Protein AF-A0A7X3YDH3-F1 (afdb_monomer_lite)

Secondary structure (DSSP, 8-state):
---HHHHHHHHHHHH---S-HHHHHHHHHHHHHHHHHHHHHHHHHHHHHHHHHHHHHHHHHTT-S--------

Sequence (73 aa):
MFSTFERTVAFRYLRARRQEGFISLIAIISLIGIALGVATLIVVMAVMNGFRAELFDRVLGLNGHIAVMAIDR

Foldseek 3Di:
DDDPVNVVVVVCVVVVPVPDVVVVVVVVVVVVVVVVVVVVVVVVVVVVVVVVVVVCCVVVVVVPPDDPDDDDD

Structure (mmCIF, N/CA/C/O backbone):
data_AF-A0A7X3YDH3-F1
#
_entry.id   AF-A0A7X3YDH3-F1
#
loop_
_atom_site.group_PDB
_atom_site.id
_atom_site.type_symbol
_atom_site.label_atom_id
_atom_site.label_alt_id
_atom_site.label_comp_id
_atom_site.label_asym_id
_atom_site.label_entity_id
_atom_site.label_seq_id
_atom_site.pdbx_PDB_ins_code
_atom_site.Cartn_x
_atom_site.Cartn_y
_atom_site.Cartn_z
_atom_site.occupancy
_atom_site.B_iso_or_equiv
_atom_site.auth_seq_id
_atom_site.auth_comp_id
_atom_site.auth_asym_id
_atom_site.auth_atom_id
_atom_site.pdbx_PDB_model_num
ATOM 1 N N . MET A 1 1 ? -13.761 -26.424 1.000 1.00 63.03 1 MET A N 1
ATOM 2 C CA . MET A 1 1 ? -14.571 -25.217 0.721 1.00 63.03 1 MET A CA 1
ATOM 3 C C . MET A 1 1 ? -15.018 -24.657 2.057 1.00 63.03 1 MET A C 1
ATOM 5 O O . MET A 1 1 ? -15.711 -25.369 2.767 1.00 63.03 1 MET A O 1
ATOM 9 N N . PHE A 1 2 ? -14.579 -23.454 2.4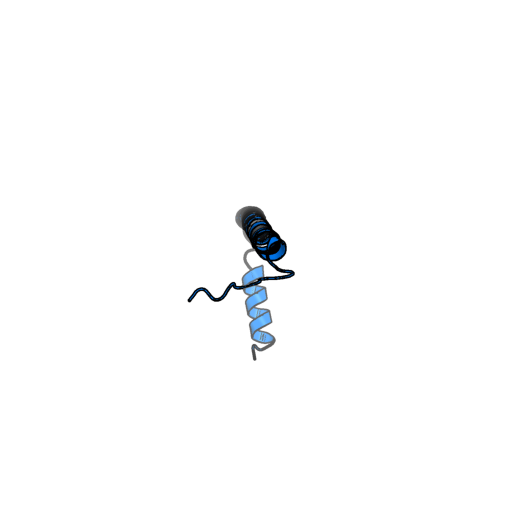28 1.00 70.50 2 PHE A N 1
ATOM 10 C CA . PHE A 1 2 ? -14.997 -22.829 3.687 1.00 70.50 2 PHE A CA 1
ATOM 11 C C . PHE A 1 2 ? -16.497 -22.544 3.649 1.00 70.50 2 PHE A C 1
ATOM 13 O O . PHE A 1 2 ? -16.994 -21.958 2.681 1.00 70.50 2 PHE A O 1
ATOM 20 N N . SER A 1 3 ? -17.215 -22.997 4.672 1.00 85.50 3 SER A N 1
ATOM 21 C CA . SER A 1 3 ? -18.670 -22.849 4.733 1.00 85.50 3 SER A CA 1
ATOM 22 C C . SER A 1 3 ? -19.059 -21.392 5.014 1.00 85.50 3 SER A C 1
ATOM 24 O O . SER A 1 3 ? -18.306 -20.628 5.625 1.00 85.50 3 SER A O 1
ATOM 26 N N . THR A 1 4 ? -20.263 -20.986 4.602 1.00 80.31 4 THR A N 1
ATOM 27 C CA . THR A 1 4 ? -20.813 -19.653 4.913 1.00 80.31 4 THR A CA 1
ATOM 28 C C . THR A 1 4 ? -20.797 -19.382 6.422 1.00 80.31 4 THR A C 1
ATOM 30 O O . THR A 1 4 ? -20.522 -18.260 6.838 1.00 80.31 4 THR A O 1
ATOM 33 N N . PHE A 1 5 ? -20.985 -20.428 7.237 1.00 82.75 5 PHE A N 1
ATOM 34 C CA . PHE A 1 5 ? -20.934 -20.357 8.695 1.00 82.75 5 PHE A CA 1
ATOM 35 C C . PHE A 1 5 ? -19.541 -19.972 9.221 1.00 82.75 5 PHE A C 1
ATOM 37 O O . PHE A 1 5 ? -19.436 -19.072 10.053 1.00 82.75 5 PHE A O 1
ATOM 44 N N . GLU A 1 6 ? -18.463 -20.560 8.690 1.00 82.62 6 GLU A N 1
ATOM 45 C CA . GL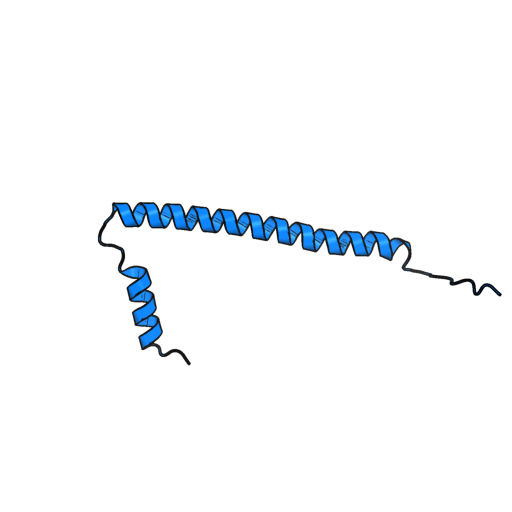U A 1 6 ? -17.087 -20.190 9.069 1.00 82.62 6 GLU A CA 1
ATOM 46 C C . GLU A 1 6 ? -16.766 -18.734 8.728 1.00 82.62 6 GLU A C 1
ATOM 48 O O . GLU A 1 6 ? -16.194 -18.019 9.553 1.00 82.62 6 GLU A O 1
ATOM 53 N N . ARG A 1 7 ? -17.183 -18.252 7.548 1.00 84.88 7 ARG A N 1
ATOM 54 C CA . ARG A 1 7 ? -17.011 -16.837 7.172 1.00 84.88 7 ARG A CA 1
ATOM 55 C C . ARG A 1 7 ? -17.761 -15.902 8.119 1.00 84.88 7 ARG A C 1
ATOM 57 O O . ARG A 1 7 ? -17.213 -14.871 8.510 1.00 84.88 7 ARG A O 1
ATOM 64 N N . THR A 1 8 ? -18.982 -16.254 8.521 1.00 84.56 8 THR A N 1
ATOM 65 C CA . THR A 1 8 ? -19.768 -15.456 9.474 1.00 84.56 8 THR A CA 1
ATOM 66 C C . THR A 1 8 ? -19.116 -15.412 10.857 1.00 84.56 8 THR A C 1
ATOM 68 O O . THR A 1 8 ? -19.075 -14.346 11.477 1.00 84.56 8 THR A O 1
ATOM 71 N N . VAL A 1 9 ? -18.564 -16.531 11.335 1.00 83.38 9 VAL A N 1
ATOM 72 C CA . VAL A 1 9 ? -17.843 -16.589 12.617 1.00 83.38 9 VAL A CA 1
ATOM 73 C C . VAL A 1 9 ? -16.546 -15.777 12.550 1.00 83.38 9 VAL A C 1
ATOM 75 O O . VAL A 1 9 ? -16.316 -14.941 13.425 1.00 83.38 9 VAL A O 1
ATOM 78 N N . ALA A 1 10 ? -15.755 -15.926 11.484 1.00 82.06 10 ALA A N 1
ATOM 79 C CA . ALA A 1 10 ? -14.520 -15.167 11.281 1.00 82.06 10 ALA A CA 1
ATOM 80 C C . ALA A 1 10 ? -14.772 -13.649 11.239 1.00 82.06 10 ALA A C 1
ATOM 82 O O . ALA A 1 10 ? -14.093 -12.878 11.919 1.00 82.06 10 ALA A O 1
ATOM 83 N N . PHE A 1 11 ? -15.803 -13.212 10.508 1.00 81.06 11 PHE A N 1
ATOM 84 C CA . PHE A 1 11 ? -16.164 -11.796 10.435 1.00 81.06 11 PHE A CA 1
ATOM 85 C C . PHE A 1 11 ? -16.686 -11.262 11.776 1.00 81.06 11 PHE A C 1
ATOM 87 O O . PHE A 1 11 ? -16.408 -10.118 12.139 1.00 81.06 11 PHE A O 1
ATOM 94 N N . ARG A 1 12 ? -17.406 -12.083 12.559 1.00 77.50 12 ARG A N 1
ATOM 95 C CA . ARG A 1 12 ? -17.841 -11.706 13.912 1.00 77.50 12 ARG A CA 1
ATOM 96 C C . ARG A 1 12 ? -16.652 -11.545 14.855 1.00 77.50 12 ARG A C 1
ATOM 98 O O . ARG A 1 12 ? -16.632 -10.561 15.586 1.00 77.50 12 ARG A O 1
ATOM 105 N N . TYR A 1 13 ? -15.657 -12.426 14.800 1.00 71.12 13 TYR A N 1
ATOM 106 C CA . TYR A 1 13 ? -14.440 -12.303 15.609 1.00 71.12 13 TYR A CA 1
ATOM 107 C C . TYR A 1 13 ? -13.605 -11.074 15.235 1.00 71.12 13 TYR A C 1
ATOM 109 O O . TYR A 1 13 ? -13.161 -10.350 16.124 1.00 71.12 13 TYR A O 1
ATOM 117 N N . LEU A 1 14 ? -13.481 -10.767 13.941 1.00 69.62 14 LEU A N 1
ATOM 118 C CA . LEU A 1 14 ? -12.857 -9.523 13.471 1.00 69.62 14 LEU A CA 1
ATOM 119 C C . LEU A 1 14 ? -13.618 -8.272 13.944 1.00 69.62 14 LEU A C 1
ATOM 121 O O . LEU A 1 14 ? -13.009 -7.248 14.245 1.00 69.62 14 LEU A O 1
ATOM 125 N N . ARG A 1 15 ? -14.951 -8.348 14.042 1.00 66.50 15 ARG A N 1
ATOM 126 C CA . ARG A 1 15 ? -15.818 -7.213 14.401 1.00 66.50 15 ARG A CA 1
ATOM 127 C C . ARG A 1 15 ? -16.088 -7.068 15.908 1.00 66.50 15 ARG A C 1
ATOM 129 O O . ARG A 1 15 ? -16.535 -6.004 16.330 1.00 66.50 15 ARG A O 1
ATOM 136 N N . ALA A 1 16 ? -15.846 -8.098 16.721 1.00 59.00 16 ALA A N 1
ATOM 137 C CA . ALA A 1 16 ? -16.286 -8.158 18.122 1.00 59.00 16 ALA A CA 1
ATOM 138 C C . ALA A 1 16 ? -15.452 -7.322 19.111 1.00 59.00 16 ALA A C 1
ATOM 140 O O . ALA A 1 16 ? -15.903 -7.091 20.229 1.00 59.00 16 ALA A O 1
ATOM 141 N N . ARG A 1 17 ? -14.289 -6.785 18.726 1.00 60.19 17 ARG A N 1
ATOM 142 C CA . ARG A 1 17 ? -13.427 -5.962 19.605 1.00 60.19 17 ARG A CA 1
ATOM 143 C C . ARG A 1 17 ? -13.923 -4.520 19.842 1.00 60.19 17 ARG A C 1
ATOM 145 O O . ARG A 1 17 ? -13.131 -3.609 20.049 1.00 60.19 17 ARG A O 1
ATOM 152 N N . ARG A 1 18 ? -15.238 -4.287 19.799 1.00 61.00 18 ARG A N 1
ATOM 153 C CA . ARG A 1 18 ? -15.838 -2.940 19.756 1.00 61.00 18 ARG A CA 1
ATOM 154 C C . ARG A 1 18 ? -16.244 -2.351 21.119 1.00 61.00 18 ARG A C 1
ATOM 156 O O . ARG A 1 18 ? -16.757 -1.240 21.135 1.00 61.00 18 ARG A O 1
ATOM 163 N N . GLN A 1 19 ? -16.054 -3.064 22.235 1.00 61.81 19 GLN A N 1
ATOM 164 C CA . GLN A 1 19 ? -16.598 -2.653 23.546 1.00 61.81 19 GLN A CA 1
ATOM 165 C C . GLN A 1 19 ? -15.666 -1.784 24.412 1.00 61.81 19 GLN A C 1
ATOM 167 O O . GLN A 1 19 ? -16.116 -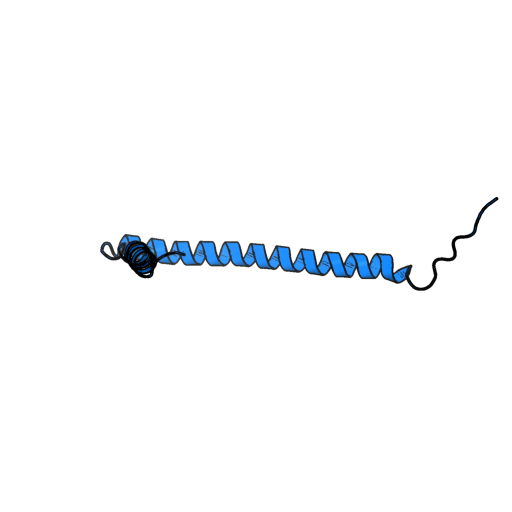1.255 25.420 1.00 61.81 19 GLN A O 1
ATOM 172 N N . GLU A 1 20 ? -14.425 -1.529 23.991 1.00 64.19 20 GLU A N 1
ATOM 173 C CA . GLU A 1 20 ? -13.532 -0.577 24.666 1.00 64.19 20 GLU A CA 1
ATOM 174 C C . GLU A 1 20 ? -13.074 0.493 23.667 1.00 64.19 20 GLU A C 1
ATOM 176 O O . GLU A 1 20 ? -12.209 0.251 22.823 1.00 64.19 20 GLU A O 1
ATOM 181 N N . GLY A 1 21 ? -13.686 1.682 23.708 1.00 66.50 21 GLY A N 1
ATOM 182 C CA . GLY A 1 21 ? -13.458 2.749 22.719 1.00 66.50 21 GLY A CA 1
ATOM 183 C C . GLY A 1 21 ? -11.983 3.140 22.535 1.00 66.50 21 GLY A C 1
ATOM 184 O O . GLY A 1 21 ? -11.556 3.405 21.412 1.00 66.50 21 GLY A O 1
ATOM 185 N N . PHE A 1 22 ? -11.180 3.075 23.604 1.00 71.81 22 PHE A N 1
ATOM 186 C CA . PHE A 1 22 ? -9.731 3.307 23.554 1.00 71.81 22 PHE A CA 1
ATOM 187 C C . PHE A 1 22 ? -8.984 2.254 22.722 1.00 71.81 22 PHE A C 1
ATOM 189 O O . PHE A 1 22 ? -8.130 2.603 21.907 1.00 71.81 22 PHE A O 1
ATOM 196 N N . ILE A 1 23 ? -9.342 0.972 22.859 1.00 76.62 23 ILE A N 1
ATOM 197 C CA . ILE A 1 23 ? -8.742 -0.116 22.073 1.00 76.62 23 ILE A CA 1
ATOM 198 C C . ILE A 1 23 ? -9.124 0.022 20.595 1.00 76.62 23 ILE A C 1
ATOM 200 O O . ILE A 1 23 ? -8.286 -0.192 19.716 1.00 76.62 23 ILE A O 1
ATOM 204 N N . SER A 1 24 ? -10.363 0.432 20.301 1.00 79.94 24 SER A N 1
ATOM 205 C CA . SER A 1 24 ? -10.804 0.657 18.919 1.00 79.94 24 SER A CA 1
ATOM 206 C C . SER A 1 24 ? -10.038 1.795 18.236 1.00 79.94 24 SER A C 1
ATOM 208 O O . SER A 1 24 ? -9.771 1.696 17.039 1.00 79.94 24 SER A O 1
ATOM 210 N N . LEU A 1 25 ? -9.671 2.857 18.961 1.00 83.94 25 LEU A N 1
ATOM 211 C CA . LEU A 1 25 ? -8.911 3.980 18.402 1.00 83.94 25 LEU A CA 1
ATOM 212 C C . LEU A 1 25 ? -7.484 3.563 18.019 1.00 83.94 25 LEU A C 1
ATOM 214 O O . LEU A 1 25 ? -7.050 3.799 16.891 1.00 83.94 25 LEU A O 1
ATOM 218 N N . ILE A 1 26 ? -6.780 2.884 1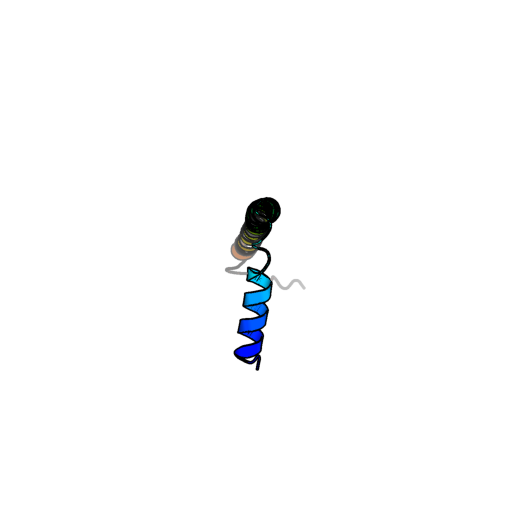8.930 1.00 88.50 26 ILE A N 1
ATOM 219 C CA . ILE A 1 26 ? -5.411 2.396 18.695 1.00 88.50 26 ILE A CA 1
ATOM 220 C C . ILE A 1 26 ? -5.388 1.402 17.530 1.00 88.50 26 ILE A C 1
ATOM 222 O O . ILE A 1 26 ? -4.487 1.457 16.693 1.00 88.50 26 ILE A O 1
ATOM 226 N N . ALA A 1 27 ? -6.392 0.524 17.439 1.00 86.75 27 ALA A N 1
ATOM 227 C CA . ALA A 1 27 ? -6.507 -0.443 16.352 1.00 86.75 27 ALA A CA 1
ATOM 228 C C . ALA A 1 27 ? -6.636 0.234 14.978 1.00 86.75 27 ALA A C 1
ATOM 230 O O . ALA A 1 27 ? -5.973 -0.186 14.034 1.00 86.75 27 ALA A O 1
ATOM 231 N N . ILE A 1 28 ? -7.439 1.298 14.863 1.00 86.56 28 ILE A N 1
ATOM 232 C CA . ILE A 1 28 ? -7.616 2.036 13.602 1.00 86.56 28 ILE A CA 1
ATOM 233 C C . ILE A 1 28 ? -6.327 2.764 13.211 1.00 86.56 28 ILE A C 1
ATOM 235 O O . ILE A 1 28 ? -5.885 2.650 12.069 1.00 86.56 28 ILE A O 1
ATOM 239 N N . ILE A 1 29 ? -5.699 3.471 14.156 1.00 93.88 29 ILE A N 1
ATOM 240 C CA . ILE A 1 29 ? -4.446 4.198 13.8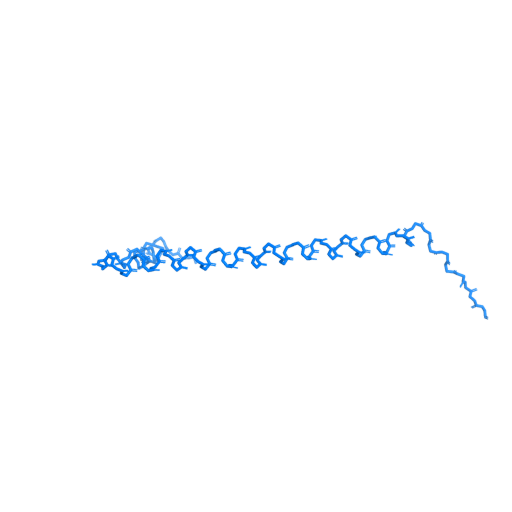99 1.00 93.88 29 ILE A CA 1
ATOM 241 C C . ILE A 1 29 ? -3.342 3.221 13.474 1.00 93.88 29 ILE A C 1
ATOM 243 O O . ILE A 1 29 ? -2.646 3.460 12.488 1.00 93.88 29 ILE A O 1
ATOM 247 N N . SER A 1 30 ? -3.224 2.086 14.167 1.00 94.31 30 SER A N 1
ATOM 248 C CA . SER A 1 30 ? -2.230 1.052 13.855 1.00 94.31 30 SER A CA 1
ATOM 249 C C . SER A 1 30 ? -2.492 0.398 12.498 1.00 94.31 30 SER A C 1
ATOM 251 O O . SER A 1 30 ? -1.557 0.181 11.732 1.00 94.31 30 SER A O 1
ATOM 253 N N . LEU A 1 31 ? -3.759 0.126 12.165 1.00 93.81 31 LEU A N 1
ATOM 254 C CA . LEU A 1 31 ? -4.146 -0.415 10.862 1.00 93.81 31 LEU A CA 1
ATOM 255 C C . LEU A 1 31 ? -3.735 0.530 9.725 1.00 93.81 31 LEU A C 1
ATOM 257 O O . LEU A 1 31 ? -3.149 0.078 8.744 1.00 93.81 31 LEU A O 1
ATOM 261 N N . ILE A 1 32 ? -4.004 1.831 9.872 1.00 97.12 32 ILE A N 1
ATOM 262 C CA . ILE A 1 32 ? -3.623 2.849 8.883 1.00 97.12 32 ILE A CA 1
ATOM 263 C C . ILE A 1 32 ? -2.097 2.944 8.771 1.00 97.12 32 ILE A C 1
ATOM 265 O O . ILE A 1 32 ? -1.571 2.953 7.661 1.00 97.12 32 ILE A O 1
ATOM 269 N N . GLY A 1 33 ? -1.379 2.963 9.897 1.00 97.12 33 GLY A N 1
ATOM 270 C CA . GLY A 1 33 ? 0.084 3.032 9.904 1.00 97.12 33 GLY A CA 1
ATOM 271 C C . GLY A 1 33 ? 0.738 1.850 9.185 1.00 97.12 33 GLY A C 1
ATOM 272 O O . GLY A 1 33 ? 1.603 2.048 8.332 1.00 97.12 33 GLY A O 1
ATOM 273 N N . ILE A 1 34 ? 0.284 0.625 9.469 1.00 97.19 34 ILE A N 1
ATOM 274 C CA . ILE A 1 34 ? 0.788 -0.585 8.804 1.00 97.19 34 ILE A CA 1
ATOM 275 C C . ILE A 1 34 ? 0.424 -0.570 7.318 1.00 97.19 34 ILE A C 1
ATOM 277 O O . ILE A 1 34 ? 1.278 -0.864 6.485 1.00 97.19 34 ILE A O 1
ATOM 281 N N . ALA A 1 35 ? -0.811 -0.198 6.968 1.00 97.44 35 ALA A N 1
ATOM 282 C CA . ALA A 1 35 ? -1.241 -0.126 5.574 1.00 97.44 35 ALA A CA 1
ATOM 283 C C . ALA A 1 35 ? -0.381 0.855 4.765 1.00 97.44 35 ALA A C 1
ATOM 285 O O . ALA A 1 35 ? 0.084 0.505 3.683 1.00 97.44 35 ALA A O 1
ATOM 286 N N . LEU A 1 36 ? -0.113 2.046 5.308 1.00 98.12 36 LEU A N 1
ATOM 287 C CA . LEU A 1 36 ? 0.760 3.030 4.669 1.00 98.12 36 LEU A CA 1
ATOM 288 C C . LEU A 1 36 ? 2.207 2.532 4.572 1.00 98.12 36 LEU A C 1
ATOM 290 O O . LEU A 1 36 ? 2.806 2.641 3.507 1.00 98.12 36 LEU A O 1
ATOM 294 N N . GLY A 1 37 ? 2.758 1.942 5.637 1.00 98.06 37 GLY A N 1
ATOM 295 C CA . GLY A 1 37 ? 4.128 1.419 5.631 1.00 98.06 37 GLY A CA 1
ATOM 296 C C . GLY A 1 37 ? 4.332 0.265 4.647 1.00 98.06 37 GLY A C 1
ATOM 297 O O . GLY A 1 37 ? 5.333 0.205 3.941 1.00 98.06 37 GLY A O 1
ATOM 298 N N . VAL A 1 38 ? 3.363 -0.642 4.544 1.00 98.19 38 VAL A N 1
ATOM 299 C CA . VAL A 1 38 ? 3.417 -1.726 3.558 1.00 98.19 38 VAL A CA 1
ATOM 300 C C . VAL A 1 38 ? 3.219 -1.175 2.144 1.00 98.19 38 VAL A C 1
ATOM 302 O O . VAL A 1 38 ? 3.925 -1.593 1.228 1.00 98.19 38 VAL A O 1
ATOM 305 N N . ALA A 1 39 ? 2.322 -0.202 1.955 1.00 98.12 39 ALA A N 1
ATOM 306 C CA . ALA A 1 39 ? 2.102 0.425 0.655 1.00 98.12 39 ALA A CA 1
ATOM 307 C C . ALA A 1 39 ? 3.368 1.111 0.119 1.00 98.12 39 ALA A C 1
ATOM 309 O O . ALA A 1 39 ? 3.700 0.931 -1.052 1.00 98.12 39 ALA A O 1
ATOM 310 N N . THR A 1 40 ? 4.112 1.841 0.957 1.00 97.88 40 THR A N 1
ATOM 311 C CA . THR A 1 40 ? 5.364 2.484 0.524 1.00 97.88 40 THR A CA 1
ATOM 312 C C . THR A 1 40 ? 6.415 1.458 0.108 1.00 97.88 40 THR A C 1
ATOM 314 O O . THR A 1 40 ? 7.030 1.615 -0.947 1.00 97.88 40 THR A O 1
ATOM 317 N N . LEU A 1 41 ? 6.579 0.373 0.872 1.00 98.12 41 LEU A N 1
ATOM 318 C CA . LEU A 1 41 ? 7.500 -0.712 0.522 1.00 98.12 41 LEU A CA 1
ATO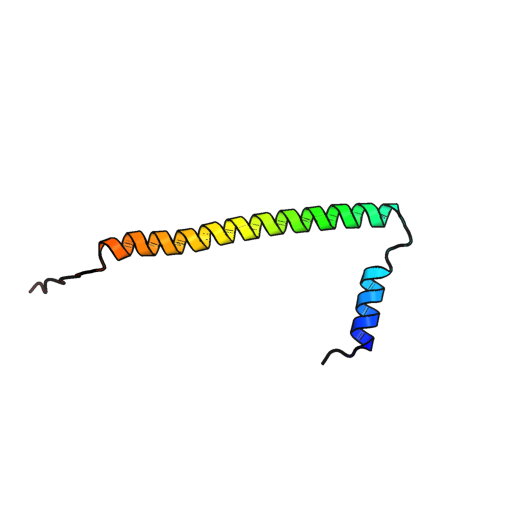M 319 C C . LEU A 1 41 ? 7.128 -1.372 -0.810 1.00 98.12 41 LEU A C 1
ATOM 321 O O . LEU A 1 41 ? 8.000 -1.588 -1.652 1.00 98.12 41 LEU A O 1
ATOM 325 N N . ILE A 1 42 ? 5.839 -1.650 -1.026 1.00 97.62 42 ILE A N 1
ATOM 326 C CA . ILE A 1 42 ? 5.341 -2.207 -2.291 1.00 97.62 42 ILE A CA 1
ATOM 327 C C . ILE A 1 42 ? 5.674 -1.274 -3.458 1.00 97.62 42 ILE A C 1
ATOM 329 O O . ILE A 1 42 ? 6.191 -1.741 -4.471 1.00 97.62 42 ILE A O 1
ATOM 333 N N . VAL A 1 43 ? 5.423 0.031 -3.318 1.00 97.62 43 VAL A N 1
ATOM 334 C CA . VAL A 1 43 ? 5.699 1.013 -4.378 1.00 97.62 43 VAL A CA 1
ATOM 335 C C . VAL A 1 43 ? 7.185 1.058 -4.720 1.00 97.62 43 VAL A C 1
ATOM 337 O O . VAL A 1 43 ? 7.535 0.964 -5.893 1.00 97.62 43 VAL A O 1
ATOM 340 N N . VAL A 1 44 ? 8.072 1.152 -3.726 1.00 97.19 44 VAL A N 1
ATOM 341 C CA . VAL A 1 44 ? 9.524 1.204 -3.974 1.00 97.19 44 VAL A CA 1
ATOM 342 C C . VAL A 1 44 ? 10.001 -0.063 -4.681 1.00 97.19 44 VAL A C 1
ATOM 344 O O . VAL A 1 44 ? 10.729 0.019 -5.670 1.00 97.19 44 VAL A O 1
ATOM 347 N N . MET A 1 45 ? 9.552 -1.234 -4.226 1.00 98.06 45 MET A N 1
ATOM 348 C CA . MET A 1 45 ? 9.885 -2.496 -4.888 1.00 98.06 45 MET A CA 1
ATOM 349 C C . MET A 1 45 ? 9.362 -2.541 -6.328 1.00 98.06 45 MET A C 1
ATOM 351 O O . MET A 1 45 ? 10.090 -2.968 -7.222 1.00 98.06 45 MET A O 1
ATOM 355 N N . ALA A 1 46 ? 8.134 -2.074 -6.570 1.00 96.81 46 ALA A N 1
ATOM 356 C CA . ALA A 1 46 ? 7.550 -2.024 -7.907 1.00 96.81 46 ALA A CA 1
ATOM 357 C C . ALA A 1 46 ? 8.353 -1.115 -8.848 1.00 96.81 46 ALA A C 1
ATOM 359 O O . ALA A 1 46 ? 8.650 -1.516 -9.974 1.00 96.81 46 ALA A O 1
ATOM 360 N N . VAL A 1 47 ? 8.764 0.064 -8.369 1.00 96.69 47 VAL A N 1
ATOM 361 C CA . VAL A 1 47 ? 9.615 0.992 -9.123 1.00 96.69 47 VAL A CA 1
ATOM 362 C C . VAL A 1 47 ? 10.940 0.321 -9.466 1.00 96.69 47 VAL A C 1
ATOM 364 O O . VAL A 1 47 ? 11.283 0.236 -10.640 1.00 96.69 47 VAL A O 1
ATOM 367 N N . MET A 1 48 ? 11.655 -0.234 -8.485 1.00 96.38 48 MET A N 1
ATOM 368 C CA . MET A 1 48 ? 12.953 -0.869 -8.743 1.00 96.38 48 MET A CA 1
ATOM 369 C C . MET A 1 48 ? 12.846 -2.062 -9.695 1.00 96.38 48 MET A C 1
ATOM 371 O O . MET A 1 48 ? 13.715 -2.239 -10.548 1.00 96.38 48 MET A O 1
ATOM 375 N N . ASN A 1 49 ? 11.784 -2.863 -9.588 1.00 91.94 49 ASN A N 1
ATOM 376 C CA . ASN A 1 49 ? 11.558 -3.989 -10.490 1.00 91.94 49 ASN A CA 1
ATOM 377 C C . ASN A 1 49 ? 11.299 -3.520 -11.934 1.00 91.94 49 ASN A C 1
ATOM 379 O O . ASN A 1 49 ? 11.905 -4.042 -12.869 1.00 91.94 49 ASN A O 1
ATOM 383 N N . GLY A 1 50 ? 10.468 -2.487 -12.115 1.00 88.69 50 GLY A N 1
ATOM 384 C CA . GLY A 1 50 ? 10.224 -1.879 -13.427 1.00 88.69 50 GLY A CA 1
ATOM 385 C C . GLY A 1 50 ? 11.478 -1.234 -14.023 1.00 88.69 50 GLY A C 1
ATOM 386 O O . GLY A 1 50 ? 11.818 -1.481 -15.177 1.00 88.69 50 GLY A O 1
ATOM 387 N N . PHE A 1 51 ? 12.228 -0.481 -13.216 1.00 89.69 51 PHE A N 1
ATOM 388 C CA . PHE A 1 51 ? 13.490 0.125 -13.639 1.00 89.69 51 PHE A CA 1
ATOM 389 C C . PHE A 1 51 ? 14.540 -0.921 -14.001 1.00 89.69 51 PHE A C 1
ATOM 391 O O . PHE A 1 51 ? 15.244 -0.752 -14.989 1.00 89.69 51 PHE A O 1
ATOM 398 N N . ARG A 1 52 ? 14.640 -2.023 -13.250 1.00 86.50 52 ARG A N 1
ATOM 399 C CA . ARG A 1 52 ? 15.562 -3.116 -13.575 1.00 86.50 52 ARG A CA 1
ATOM 400 C C . ARG A 1 52 ? 15.291 -3.650 -14.981 1.00 86.50 52 ARG A C 1
ATOM 402 O O . ARG A 1 52 ? 16.242 -3.818 -15.734 1.00 86.50 52 ARG A O 1
ATOM 409 N N . ALA A 1 53 ? 14.027 -3.887 -15.336 1.00 85.44 53 ALA A N 1
ATOM 410 C CA . ALA A 1 53 ? 13.658 -4.352 -16.672 1.00 85.44 53 ALA A CA 1
ATOM 411 C C . ALA A 1 53 ? 14.075 -3.353 -17.765 1.00 85.44 53 ALA A C 1
ATOM 413 O O . ALA A 1 53 ? 14.749 -3.751 -18.711 1.00 85.44 53 ALA A O 1
ATOM 414 N N . GLU A 1 54 ? 13.769 -2.065 -17.585 1.00 86.12 54 GLU A N 1
ATOM 415 C CA . GLU A 1 54 ? 14.155 -1.009 -18.533 1.00 86.12 54 GLU A CA 1
ATOM 416 C C . GLU A 1 54 ? 15.681 -0.878 -18.654 1.00 86.12 54 GLU A C 1
ATOM 418 O O . GLU A 1 54 ? 16.206 -0.730 -19.750 1.00 86.12 54 GLU A O 1
ATOM 423 N N . LEU A 1 55 ? 16.432 -0.970 -17.553 1.00 86.50 55 LEU A N 1
ATOM 424 C CA . LEU A 1 55 ? 17.892 -0.892 -17.608 1.00 86.50 55 LEU A CA 1
ATOM 425 C C . LEU A 1 55 ? 18.505 -2.096 -18.324 1.00 86.50 55 LEU A C 1
ATOM 427 O O . LEU A 1 55 ? 19.428 -1.911 -19.114 1.00 86.50 55 LEU A O 1
ATOM 431 N N . PHE A 1 56 ? 17.999 -3.311 -18.089 1.00 83.88 56 PHE A N 1
ATOM 432 C CA . PHE A 1 56 ? 18.434 -4.481 -18.856 1.00 83.88 56 PHE A CA 1
ATOM 433 C C . PHE A 1 56 ? 18.113 -4.317 -20.343 1.00 83.88 56 PHE A C 1
ATOM 435 O O . PHE A 1 56 ? 18.981 -4.598 -21.168 1.00 83.88 56 PHE A O 1
ATOM 442 N N . ASP A 1 57 ? 16.926 -3.811 -20.680 1.00 83.12 57 ASP A N 1
ATOM 443 C CA . ASP A 1 57 ? 16.528 -3.551 -22.065 1.00 83.12 57 ASP A CA 1
ATOM 444 C C . ASP A 1 57 ? 17.394 -2.471 -22.726 1.00 83.12 57 ASP A C 1
ATOM 446 O O . ASP A 1 57 ? 17.851 -2.646 -23.847 1.00 83.12 57 ASP A O 1
ATOM 450 N N . ARG A 1 58 ? 17.743 -1.390 -22.024 1.00 79.75 58 ARG A N 1
ATOM 451 C CA . ARG A 1 58 ? 18.640 -0.350 -22.558 1.00 79.75 58 ARG A CA 1
ATOM 452 C C . ARG A 1 58 ? 20.078 -0.839 -22.709 1.00 79.75 58 ARG A C 1
ATOM 454 O O . ARG A 1 58 ? 20.705 -0.567 -23.728 1.00 79.75 58 ARG A O 1
ATOM 461 N N . VAL A 1 59 ? 20.611 -1.558 -21.722 1.00 78.38 59 VAL A N 1
ATOM 462 C CA . VAL A 1 59 ? 21.998 -2.059 -21.743 1.00 78.38 59 VAL A CA 1
ATOM 463 C C . VAL A 1 59 ? 22.182 -3.155 -22.802 1.00 78.38 59 VAL A C 1
ATOM 465 O O . VAL A 1 59 ? 23.190 -3.158 -23.511 1.00 78.38 59 VAL A O 1
ATOM 468 N N . LEU A 1 60 ? 21.213 -4.065 -22.947 1.00 69.69 60 LEU A N 1
ATOM 469 C CA . LEU A 1 60 ? 21.260 -5.148 -23.939 1.00 69.69 60 LEU A CA 1
ATOM 470 C C . LEU A 1 60 ? 20.723 -4.716 -25.313 1.00 69.69 60 LEU A C 1
ATOM 472 O O . LEU A 1 60 ? 21.249 -5.148 -26.335 1.00 69.69 60 LEU A O 1
ATOM 476 N N . GLY A 1 61 ? 19.732 -3.828 -25.363 1.00 62.66 61 GLY A N 1
ATOM 477 C CA . GLY A 1 61 ? 19.112 -3.319 -26.590 1.00 62.66 61 GLY A CA 1
ATOM 478 C C . GLY A 1 61 ? 20.033 -2.429 -27.425 1.00 62.66 61 GLY A C 1
ATOM 479 O O . GLY A 1 61 ? 19.918 -2.419 -28.650 1.00 62.66 61 GLY A O 1
ATOM 480 N N . LEU A 1 62 ? 21.027 -1.779 -26.805 1.00 56.16 62 LEU A N 1
ATOM 481 C CA . LEU A 1 62 ? 22.118 -1.105 -27.525 1.00 56.16 62 LEU A CA 1
ATOM 482 C C . LEU A 1 62 ? 23.022 -2.085 -28.305 1.00 56.16 62 LEU A C 1
ATOM 484 O O . LEU A 1 62 ? 23.659 -1.675 -29.269 1.00 56.16 62 LEU A O 1
ATOM 488 N N . ASN A 1 63 ? 23.038 -3.375 -27.946 1.00 55.00 63 ASN A N 1
ATOM 489 C CA . ASN A 1 63 ? 23.784 -4.436 -28.641 1.00 55.00 63 ASN A CA 1
ATOM 490 C C . ASN A 1 63 ? 22.872 -5.396 -29.440 1.00 55.00 63 ASN A C 1
ATOM 492 O O . ASN A 1 63 ? 23.342 -6.376 -30.013 1.00 55.00 63 ASN A O 1
ATOM 496 N N . GLY A 1 64 ? 21.560 -5.139 -29.469 1.00 59.06 64 GLY A N 1
ATOM 497 C CA . GLY A 1 64 ? 20.540 -6.135 -29.806 1.00 59.06 64 GLY A CA 1
ATOM 498 C C . GLY A 1 64 ? 19.973 -6.108 -31.225 1.00 59.06 64 GLY A C 1
ATOM 499 O O . GLY A 1 64 ? 18.955 -6.752 -31.447 1.00 59.06 64 GLY A O 1
ATOM 500 N N . HIS A 1 65 ? 20.574 -5.390 -32.181 1.00 57.56 65 HIS A N 1
ATOM 501 C CA . HIS A 1 65 ? 20.099 -5.435 -33.575 1.00 57.56 65 HIS A CA 1
ATOM 502 C C . HIS A 1 65 ? 21.022 -6.212 -34.527 1.00 57.56 65 HIS A C 1
ATOM 504 O O . HIS A 1 65 ? 20.512 -6.800 -35.475 1.00 57.56 65 HIS A O 1
ATOM 510 N N . ILE A 1 66 ? 22.337 -6.305 -34.273 1.00 60.16 66 ILE A N 1
ATOM 511 C CA . ILE A 1 66 ? 23.254 -7.208 -34.997 1.00 60.16 66 ILE A CA 1
ATOM 512 C C . ILE A 1 66 ? 24.437 -7.560 -34.079 1.00 60.16 66 ILE A C 1
ATOM 514 O O . ILE A 1 66 ? 25.279 -6.710 -33.805 1.00 60.16 66 ILE A O 1
ATOM 518 N N . ALA A 1 67 ? 24.540 -8.815 -33.640 1.00 62.28 67 ALA A N 1
ATOM 519 C CA . ALA A 1 67 ? 25.749 -9.343 -33.008 1.00 62.28 67 ALA A CA 1
ATOM 520 C C . ALA A 1 67 ? 26.533 -10.161 -34.048 1.00 62.28 67 ALA A C 1
ATOM 522 O O . ALA A 1 67 ? 26.280 -11.351 -34.233 1.00 62.28 67 ALA A O 1
ATOM 523 N N . VAL A 1 68 ? 27.464 -9.521 -34.765 1.00 61.91 68 VAL A N 1
ATOM 524 C CA . VAL A 1 68 ? 28.435 -10.237 -35.608 1.00 61.91 68 VAL A CA 1
ATOM 525 C C . VAL A 1 68 ? 29.477 -10.855 -34.679 1.00 61.91 68 VAL A C 1
ATOM 527 O O . VAL A 1 68 ? 30.403 -10.179 -34.239 1.00 61.91 68 VAL A O 1
ATOM 530 N N . MET A 1 69 ? 29.321 -12.137 -34.351 1.00 64.62 69 MET A N 1
ATOM 531 C CA . MET A 1 69 ? 30.413 -12.909 -33.762 1.00 64.62 69 MET A CA 1
ATOM 532 C C . MET A 1 69 ? 31.432 -13.198 -34.865 1.00 64.62 69 MET A C 1
ATOM 534 O O . MET A 1 69 ? 31.188 -14.026 -35.742 1.00 64.62 69 MET A O 1
ATOM 538 N N . ALA A 1 70 ? 32.561 -12.490 -34.841 1.00 57.34 70 ALA A N 1
ATOM 539 C CA . ALA A 1 70 ? 33.727 -12.883 -35.616 1.00 57.34 70 ALA A CA 1
ATOM 540 C C . ALA A 1 70 ? 34.231 -14.223 -35.063 1.00 57.34 70 ALA A C 1
ATOM 542 O O . ALA A 1 70 ? 34.588 -14.324 -33.890 1.00 57.34 70 ALA A O 1
ATOM 543 N N . ILE A 1 71 ? 34.194 -15.258 -35.902 1.00 56.75 71 ILE A N 1
ATOM 544 C CA . ILE A 1 71 ? 34.819 -16.544 -35.607 1.00 56.75 71 ILE A CA 1
ATOM 545 C C . ILE A 1 71 ? 36.334 -16.336 -35.746 1.00 56.75 71 ILE A C 1
ATOM 547 O O . ILE A 1 71 ? 36.827 -16.080 -36.845 1.00 56.75 71 ILE A O 1
ATOM 551 N N . ASP A 1 72 ? 37.053 -16.339 -34.626 1.00 50.03 72 ASP A N 1
ATOM 552 C CA . ASP A 1 72 ? 38.516 -16.255 -34.617 1.00 50.03 72 ASP A CA 1
ATOM 553 C C . ASP A 1 72 ? 39.100 -17.673 -34.702 1.00 50.03 72 ASP A C 1
ATOM 555 O O . ASP A 1 72 ? 38.568 -18.602 -34.083 1.00 50.03 72 ASP A O 1
ATOM 559 N N . ARG A 1 73 ? 40.117 -17.847 -35.554 1.00 43.75 73 ARG A N 1
ATOM 560 C CA . ARG A 1 73 ? 40.792 -19.125 -35.840 1.00 43.75 73 ARG A CA 1
ATOM 561 C C . ARG A 1 73 ? 41.966 -19.364 -34.907 1.00 43.75 73 ARG A C 1
ATOM 563 O O . ARG A 1 73 ? 42.723 -18.399 -34.684 1.00 43.75 73 ARG A O 1
#

pLDDT: mean 79.57, std 15.01, range [43.75, 98.19]

Radius of gyration: 26.17 Å; chains: 1; bounding box: 62×29×60 Å